Protein AF-A0A645BLC8-F1 (afdb_monomer_lite)

Organism: NCBI:txid1076179

Structure (mmCIF, N/CA/C/O backbone):
data_AF-A0A645BLC8-F1
#
_entry.id   AF-A0A645BLC8-F1
#
loop_
_atom_site.group_PDB
_atom_site.id
_atom_site.type_symbol
_atom_site.label_atom_id
_atom_site.label_alt_id
_atom_site.label_comp_id
_atom_site.label_asym_id
_atom_site.label_entity_id
_atom_site.label_seq_id
_atom_site.pdbx_PDB_ins_code
_atom_site.Cartn_x
_atom_site.Cartn_y
_atom_site.Cartn_z
_atom_site.occupancy
_atom_site.B_iso_or_equiv
_atom_site.auth_seq_id
_atom_site.auth_comp_id
_atom_site.auth_asym_id
_atom_site.auth_atom_id
_atom_site.pdbx_PDB_model_num
ATOM 1 N N . MET A 1 1 ? 35.068 -0.664 13.433 1.00 35.75 1 MET A N 1
ATOM 2 C CA . MET A 1 1 ? 34.371 0.617 13.215 1.00 35.75 1 MET A CA 1
ATOM 3 C C . MET A 1 1 ? 32.898 0.327 13.444 1.00 35.75 1 MET A C 1
ATOM 5 O O . MET A 1 1 ? 32.314 -0.445 12.697 1.00 35.75 1 MET A O 1
ATOM 9 N N . LYS A 1 2 ? 32.420 0.727 14.623 1.00 33.28 2 LYS A N 1
ATOM 10 C CA . LYS A 1 2 ? 31.060 0.525 15.137 1.00 33.28 2 LYS A CA 1
ATOM 11 C C . LYS A 1 2 ? 30.123 1.556 14.493 1.00 33.28 2 LYS A C 1
ATOM 13 O O . LYS A 1 2 ? 30.616 2.577 14.038 1.00 33.28 2 LYS A O 1
ATOM 18 N N . GLU A 1 3 ? 28.824 1.267 14.576 1.00 36.53 3 GLU A N 1
ATOM 19 C CA . GLU A 1 3 ? 27.669 2.146 14.297 1.00 36.53 3 GLU A CA 1
ATOM 20 C C . GLU A 1 3 ? 27.221 2.226 12.837 1.00 36.53 3 GLU A C 1
ATOM 22 O O . GLU A 1 3 ? 27.724 3.037 12.086 1.00 36.53 3 GLU A O 1
ATOM 27 N N . PHE A 1 4 ? 26.250 1.380 12.466 1.00 31.81 4 PHE A N 1
ATOM 28 C CA . PHE A 1 4 ? 25.128 1.678 11.554 1.00 31.81 4 PHE A CA 1
ATOM 29 C C . PHE A 1 4 ? 24.123 0.510 11.634 1.00 31.81 4 PHE A C 1
ATOM 31 O O . PHE A 1 4 ? 23.864 -0.209 10.676 1.00 31.81 4 PHE A O 1
ATOM 38 N N . PHE A 1 5 ? 23.593 0.258 12.832 1.00 34.31 5 PHE A N 1
ATOM 39 C CA . PHE A 1 5 ? 22.400 -0.572 13.006 1.00 34.31 5 PHE A CA 1
ATOM 40 C C . PHE A 1 5 ? 21.374 0.267 13.751 1.00 34.31 5 PHE A C 1
ATOM 42 O O . PHE A 1 5 ? 21.222 0.120 14.960 1.00 34.31 5 PHE A O 1
ATOM 49 N N . ASP A 1 6 ? 20.674 1.136 13.025 1.00 32.66 6 ASP A N 1
ATOM 50 C CA . ASP A 1 6 ? 19.396 1.649 13.505 1.00 32.66 6 ASP A CA 1
ATOM 51 C C . ASP A 1 6 ? 18.278 0.799 12.888 1.00 32.66 6 ASP A C 1
ATOM 53 O O . ASP A 1 6 ? 17.694 1.086 11.843 1.00 32.66 6 ASP A O 1
ATOM 57 N N . LYS A 1 7 ? 18.086 -0.371 13.505 1.00 39.38 7 LYS A N 1
ATOM 58 C CA . LYS A 1 7 ? 16.937 -1.249 13.291 1.00 39.38 7 LYS A CA 1
ATOM 59 C C . LYS A 1 7 ? 15.806 -0.715 14.157 1.00 39.38 7 LYS A C 1
ATOM 61 O O . LYS A 1 7 ? 15.669 -1.217 15.259 1.00 39.38 7 LYS A O 1
ATOM 66 N N . ASN A 1 8 ? 15.033 0.265 13.695 1.00 39.16 8 ASN A N 1
ATOM 67 C CA . ASN A 1 8 ? 13.721 0.601 14.267 1.00 39.16 8 ASN A CA 1
ATOM 68 C C . ASN A 1 8 ? 12.929 1.519 13.320 1.00 39.16 8 ASN A C 1
ATOM 70 O O . ASN A 1 8 ? 12.680 2.682 13.613 1.00 39.16 8 ASN A O 1
ATOM 74 N N . ALA A 1 9 ? 12.475 0.987 12.183 1.00 40.84 9 ALA A N 1
ATOM 75 C CA . ALA A 1 9 ? 11.315 1.569 11.509 1.00 40.84 9 ALA A CA 1
ATOM 76 C C . ALA A 1 9 ? 10.052 1.030 12.202 1.00 40.84 9 ALA A C 1
ATOM 78 O O . ALA A 1 9 ? 9.492 0.011 11.802 1.00 40.84 9 ALA A O 1
ATOM 79 N N . TYR A 1 10 ? 9.669 1.674 13.305 1.00 44.28 10 TYR A N 1
ATOM 80 C CA . TYR A 1 10 ? 8.383 1.463 13.968 1.00 44.28 10 TYR A CA 1
ATOM 81 C C . TYR A 1 10 ? 7.338 2.376 13.321 1.00 44.28 10 TYR A C 1
ATOM 83 O O . TYR A 1 10 ? 7.588 3.567 13.141 1.00 44.28 10 TYR A O 1
ATOM 91 N N . PHE A 1 11 ? 6.158 1.838 13.003 1.00 42.25 11 PHE A N 1
ATOM 92 C CA . PHE A 1 11 ? 4.984 2.685 12.796 1.00 42.25 11 PHE A CA 1
ATOM 93 C C . PHE A 1 11 ? 4.655 3.339 14.144 1.00 42.25 11 PHE A C 1
ATOM 95 O O . PHE A 1 11 ? 4.477 2.602 15.118 1.00 42.25 11 PHE A O 1
ATOM 102 N N . PRO A 1 12 ? 4.616 4.679 14.255 1.00 44.72 12 PRO A N 1
ATOM 103 C CA . PRO A 1 12 ? 4.188 5.311 15.492 1.00 44.72 12 PRO A CA 1
ATOM 104 C C . PRO A 1 12 ? 2.741 4.903 15.793 1.00 44.72 12 PRO A C 1
ATOM 106 O O . PRO A 1 12 ? 1.872 4.971 14.922 1.00 44.72 12 PRO A O 1
ATOM 109 N N . SER A 1 13 ? 2.505 4.437 17.019 1.00 41.88 13 SER A N 1
ATOM 110 C CA . SER A 1 13 ? 1.178 4.096 17.526 1.00 41.88 13 SER A CA 1
ATOM 111 C C . SER A 1 13 ? 0.315 5.356 17.587 1.00 41.88 13 SER A C 1
ATOM 113 O O . SER A 1 13 ? 0.777 6.392 18.070 1.00 41.88 13 SER A O 1
ATOM 115 N N . LEU A 1 14 ? -0.941 5.271 17.146 1.00 45.56 14 LEU A N 1
ATOM 116 C CA . LEU A 1 14 ? -1.915 6.335 17.395 1.00 45.56 14 LEU A CA 1
ATOM 117 C C . LEU A 1 14 ? -2.200 6.433 18.907 1.00 45.56 14 LEU A C 1
ATOM 119 O O . LEU A 1 14 ? -2.190 5.404 19.596 1.00 45.56 14 LEU A O 1
ATOM 123 N N . PRO A 1 15 ? -2.435 7.642 19.450 1.00 41.16 15 PRO A N 1
ATOM 124 C CA . PRO A 1 15 ? -2.768 7.798 20.858 1.00 41.16 15 PRO A CA 1
ATOM 125 C C . PRO A 1 15 ? -4.061 7.041 21.185 1.00 41.16 15 PRO A C 1
ATOM 127 O O . PRO A 1 15 ? -5.063 7.146 20.484 1.00 41.16 15 PRO A O 1
ATOM 130 N N . SER A 1 16 ? -4.017 6.257 22.262 1.00 47.53 16 SER A N 1
ATOM 131 C CA . SER A 1 16 ? -5.197 5.621 22.848 1.00 47.53 16 SER A CA 1
ATOM 132 C C . SER A 1 16 ? -5.896 6.619 23.767 1.00 47.53 16 SER A C 1
ATOM 134 O O . SER A 1 16 ? -5.257 7.116 24.689 1.00 47.53 16 SER A O 1
ATOM 136 N N . ASP A 1 17 ? -7.173 6.892 23.490 1.00 57.84 17 ASP A N 1
ATOM 137 C CA . ASP A 1 17 ? -8.150 7.601 24.330 1.00 57.84 17 ASP A CA 1
ATOM 138 C C . ASP A 1 17 ? -7.578 8.609 25.335 1.00 57.84 17 ASP A C 1
ATOM 140 O O . ASP A 1 17 ? -7.407 8.332 26.524 1.00 57.84 17 ASP A O 1
ATOM 144 N N . SER A 1 18 ? -7.393 9.844 24.879 1.00 41.00 18 SER A N 1
ATOM 145 C CA . SER A 1 18 ? -7.490 11.000 25.764 1.00 41.00 18 SER A CA 1
ATOM 146 C C . SER A 1 18 ? -8.916 11.531 25.688 1.00 41.00 18 SER A C 1
ATOM 148 O O . SER A 1 18 ? -9.275 12.210 24.728 1.00 41.00 18 SER A O 1
ATOM 150 N N . GLY A 1 19 ? -9.727 11.206 26.696 1.00 45.91 19 GLY A N 1
ATOM 151 C CA . GLY A 1 19 ? -11.052 11.785 26.884 1.00 45.91 19 GLY A CA 1
ATOM 152 C C . GLY A 1 19 ? -10.972 13.309 26.953 1.00 45.91 19 GLY A C 1
ATOM 153 O O . GLY A 1 19 ? -10.665 13.880 27.998 1.00 45.91 19 GLY A O 1
ATOM 154 N N . LEU A 1 20 ? -11.257 13.964 25.834 1.00 42.75 20 LEU A N 1
ATOM 155 C CA . LEU A 1 20 ? -11.444 15.401 25.731 1.00 42.75 20 LEU A CA 1
ATOM 156 C C . LEU A 1 20 ? -12.874 15.630 25.260 1.00 42.75 20 LEU A C 1
ATOM 158 O O . LEU A 1 20 ? -13.330 15.070 24.267 1.00 42.75 20 LEU A O 1
ATOM 162 N N . LYS A 1 21 ? -13.604 16.398 26.067 1.00 40.53 21 LYS A N 1
ATOM 163 C CA . LYS A 1 21 ? -14.979 16.805 25.796 1.00 40.53 21 LYS A CA 1
ATOM 164 C C . LYS A 1 21 ? -15.048 17.443 24.409 1.00 40.53 21 LYS A C 1
ATOM 166 O O . LYS A 1 21 ? -14.189 18.245 24.059 1.00 40.53 21 LYS A O 1
ATOM 171 N N . SER A 1 22 ? -16.082 17.066 23.664 1.00 49.44 22 SER A N 1
ATOM 172 C CA . SER A 1 22 ? -16.376 17.506 22.305 1.00 49.44 22 SER A CA 1
ATOM 173 C C . SER A 1 22 ? -16.530 19.030 22.216 1.00 49.44 22 SER A C 1
ATOM 175 O O . SER A 1 22 ? -17.618 19.560 22.443 1.00 49.44 22 SER A O 1
ATOM 177 N N . ASP A 1 23 ? -15.451 19.714 21.856 1.00 51.44 23 ASP A N 1
ATOM 178 C CA . ASP A 1 23 ? -15.487 21.032 21.230 1.00 51.44 23 ASP A CA 1
ATOM 179 C C . ASP A 1 23 ? -15.140 20.842 19.750 1.00 51.44 23 ASP A C 1
ATOM 181 O O . ASP A 1 23 ? -14.186 20.136 19.423 1.00 51.44 23 ASP A O 1
ATOM 185 N N . GLN A 1 24 ? -15.881 21.495 18.847 1.00 54.12 24 GLN A N 1
ATOM 186 C CA . GLN A 1 24 ? -15.647 21.436 17.390 1.00 54.12 24 GLN A CA 1
ATOM 187 C C . GLN A 1 24 ? -14.198 21.795 17.004 1.00 54.12 24 GLN A C 1
ATOM 189 O O . GLN A 1 24 ? -13.705 21.372 15.963 1.00 54.12 24 GLN A O 1
ATOM 194 N N . THR A 1 25 ? -13.500 22.553 17.853 1.00 57.19 25 THR A N 1
ATOM 195 C CA . THR A 1 25 ? -12.085 22.912 17.707 1.00 57.19 25 THR A CA 1
ATOM 196 C C . THR A 1 25 ? -11.143 21.722 17.939 1.00 57.19 25 THR A C 1
ATOM 198 O O . THR A 1 25 ? -10.141 21.600 17.239 1.00 57.19 25 THR A O 1
ATOM 201 N N . GLY A 1 26 ? -11.478 20.818 18.868 1.00 61.62 26 GLY A N 1
ATOM 202 C CA . GLY A 1 26 ? -10.675 19.629 19.177 1.00 61.62 26 GLY A CA 1
ATOM 203 C C . GLY A 1 26 ? -10.690 18.596 18.049 1.00 61.62 26 GLY A C 1
ATOM 204 O O . GLY A 1 26 ? -9.658 18.001 17.744 1.00 61.62 26 GLY A O 1
ATOM 205 N N . ASP A 1 27 ? -11.824 18.455 17.359 1.00 71.56 27 ASP A N 1
ATOM 206 C CA . ASP A 1 27 ? -11.942 17.574 16.191 1.00 71.56 27 ASP A CA 1
ATOM 207 C C . ASP A 1 27 ? -11.103 18.083 15.007 1.00 71.56 27 ASP A C 1
ATOM 209 O O . ASP A 1 27 ? -10.472 17.297 14.300 1.00 71.56 27 ASP A O 1
ATOM 213 N N . VAL A 1 28 ? -11.041 19.405 14.803 1.00 81.31 28 VAL A N 1
ATOM 214 C CA . VAL A 1 28 ? -10.247 20.018 13.724 1.00 81.31 28 VAL A CA 1
ATOM 215 C C . VAL A 1 28 ? -8.746 19.833 13.960 1.00 81.31 28 VAL A C 1
ATOM 217 O O . VAL A 1 28 ? -8.019 19.476 13.029 1.00 81.31 28 VAL A O 1
ATOM 220 N N . GLU A 1 29 ? -8.276 20.037 15.192 1.00 85.06 29 GLU A N 1
ATOM 221 C CA . GLU A 1 29 ? -6.869 19.828 15.555 1.00 85.06 29 GLU A CA 1
ATOM 222 C C . GLU A 1 29 ? -6.465 18.351 15.455 1.00 85.06 29 GLU A C 1
ATOM 224 O O . GLU A 1 29 ? -5.399 18.038 14.916 1.00 85.06 29 GLU A O 1
ATOM 229 N N . LEU A 1 30 ? -7.339 17.436 15.887 1.00 83.56 30 LEU A N 1
ATOM 230 C CA . LEU A 1 30 ? -7.110 15.996 15.780 1.00 83.56 30 LEU A CA 1
ATOM 231 C C . LEU A 1 30 ? -7.019 15.539 14.316 1.00 83.56 30 LEU A C 1
ATOM 233 O O . LEU A 1 30 ? -6.083 14.828 13.953 1.00 83.56 30 LEU A O 1
ATOM 237 N N . ILE A 1 31 ? -7.932 15.996 13.454 1.00 84.81 31 ILE A N 1
ATOM 238 C CA . ILE A 1 31 ? -7.917 15.688 12.014 1.00 84.81 31 ILE A CA 1
ATOM 239 C C . ILE A 1 31 ? -6.6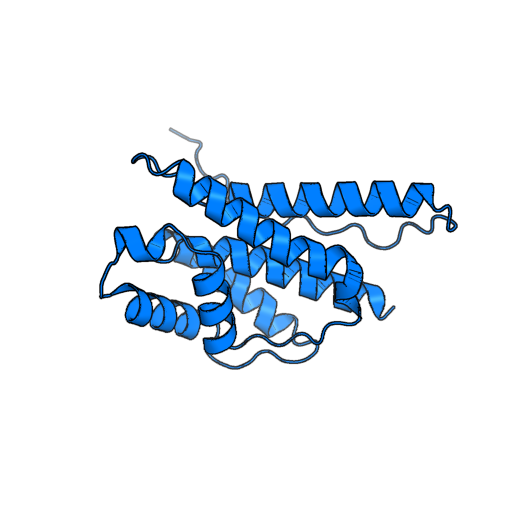33 16.201 11.350 1.00 84.81 31 ILE A C 1
ATOM 241 O O . ILE A 1 31 ? -6.027 15.497 10.535 1.00 84.81 31 ILE A O 1
ATOM 245 N N . ALA A 1 32 ? -6.201 17.420 11.685 1.00 85.69 32 ALA A N 1
ATOM 246 C CA . ALA A 1 32 ? -4.965 17.991 11.155 1.00 85.69 32 ALA A CA 1
ATOM 247 C C . ALA A 1 32 ? -3.734 17.177 11.590 1.00 85.69 32 ALA A C 1
ATOM 249 O O . ALA A 1 32 ? -2.844 16.919 10.775 1.00 85.69 32 ALA A O 1
ATOM 250 N N . TYR A 1 33 ? -3.712 16.724 12.845 1.00 87.44 33 TYR A N 1
ATOM 251 C CA . TYR A 1 33 ? -2.660 15.861 13.372 1.00 87.44 33 TYR A CA 1
ATOM 252 C C . TYR A 1 33 ? -2.627 14.489 12.681 1.00 87.44 33 TYR A C 1
ATOM 254 O O . TYR A 1 33 ? -1.567 14.072 12.211 1.00 87.44 33 TYR A O 1
ATOM 262 N N . GLU A 1 34 ? -3.772 13.808 12.557 1.00 86.62 34 GLU A N 1
ATOM 263 C CA . GLU A 1 34 ? -3.881 12.512 11.867 1.00 86.62 34 GLU A CA 1
ATOM 264 C C . GLU A 1 34 ? -3.396 12.605 10.414 1.00 86.62 34 GLU A C 1
ATOM 266 O O . GLU A 1 34 ? -2.638 11.750 9.945 1.00 86.62 34 GLU A O 1
ATOM 271 N N . ARG A 1 35 ? -3.776 13.682 9.713 1.00 86.38 35 ARG A N 1
ATOM 272 C CA . ARG A 1 35 ? -3.326 13.956 8.344 1.00 86.38 35 ARG A CA 1
ATOM 273 C C . ARG A 1 35 ? -1.809 14.095 8.269 1.00 86.38 35 ARG A C 1
ATOM 275 O O . ARG A 1 35 ? -1.188 13.493 7.393 1.00 86.38 35 ARG A O 1
ATOM 282 N N . GLU A 1 36 ? -1.209 14.869 9.169 1.00 86.62 36 GLU A N 1
ATOM 283 C CA . GLU A 1 36 ? 0.239 15.079 9.167 1.00 86.62 36 GLU A CA 1
ATOM 284 C C . GLU A 1 36 ? 1.004 13.793 9.506 1.00 86.62 36 GLU A C 1
ATOM 286 O O . GLU A 1 36 ? 1.984 13.471 8.835 1.00 86.62 36 GLU A O 1
ATOM 291 N N . GLN A 1 37 ? 0.530 13.001 10.473 1.00 86.44 37 GLN A N 1
ATOM 292 C CA . GLN A 1 37 ? 1.138 11.705 10.792 1.00 86.44 37 GLN A CA 1
ATOM 293 C C . GLN A 1 37 ? 1.102 10.746 9.601 1.00 86.44 37 GLN A C 1
ATOM 295 O O . GLN A 1 37 ? 2.126 10.151 9.250 1.00 86.44 37 GLN A O 1
ATOM 300 N N . LEU A 1 38 ? -0.048 10.630 8.931 1.00 86.00 38 LEU A N 1
ATOM 301 C CA . LEU A 1 38 ? -0.179 9.772 7.758 1.00 86.00 38 LEU A CA 1
ATOM 302 C C . LEU A 1 38 ? 0.729 10.239 6.610 1.00 86.00 38 LEU A C 1
ATOM 304 O O . LEU A 1 38 ? 1.376 9.416 5.953 1.00 86.00 38 LEU A O 1
ATOM 308 N N . ARG A 1 39 ? 0.833 11.557 6.400 1.00 85.69 39 ARG A N 1
ATOM 309 C CA . ARG A 1 39 ? 1.736 12.159 5.411 1.00 85.69 39 ARG A CA 1
ATOM 310 C C . ARG A 1 39 ? 3.192 11.808 5.691 1.00 85.69 39 ARG A C 1
ATOM 312 O O . ARG A 1 39 ? 3.903 11.395 4.770 1.00 85.69 39 ARG A O 1
ATOM 319 N N . LEU A 1 40 ? 3.635 11.955 6.939 1.00 84.44 40 LEU A N 1
ATOM 320 C CA . LEU A 1 40 ? 5.000 11.636 7.359 1.00 84.44 40 LEU A CA 1
ATOM 321 C C . LEU A 1 40 ? 5.319 10.154 7.149 1.00 84.44 40 LEU A C 1
ATOM 323 O O . LEU A 1 40 ? 6.344 9.842 6.545 1.00 84.44 40 LEU A O 1
ATOM 327 N N . GLN A 1 41 ? 4.422 9.248 7.550 1.00 83.31 41 GLN A N 1
ATOM 328 C CA . GLN A 1 41 ? 4.602 7.807 7.343 1.00 83.31 41 GLN A CA 1
ATOM 329 C C . GLN A 1 41 ? 4.718 7.450 5.856 1.00 83.31 41 GLN A C 1
ATOM 331 O O . GLN A 1 41 ? 5.663 6.772 5.453 1.00 83.31 41 GLN A O 1
ATOM 336 N N . CYS A 1 42 ? 3.798 7.944 5.021 1.00 82.62 42 CYS A N 1
ATOM 337 C CA . CYS A 1 42 ? 3.816 7.666 3.585 1.00 82.62 42 CYS A CA 1
ATOM 338 C C . CYS A 1 42 ? 5.093 8.186 2.915 1.00 82.62 42 CYS A C 1
ATOM 340 O O . CYS A 1 42 ? 5.647 7.506 2.054 1.00 82.62 42 CYS A O 1
ATOM 342 N N . THR A 1 43 ? 5.562 9.370 3.324 1.00 79.19 43 THR A N 1
ATOM 343 C CA . THR A 1 43 ? 6.761 10.016 2.767 1.00 79.19 43 THR A CA 1
ATOM 344 C C . THR A 1 43 ? 8.044 9.316 3.211 1.00 79.19 43 THR A C 1
ATOM 346 O O . THR A 1 43 ? 8.961 9.180 2.413 1.00 79.19 43 THR A O 1
ATOM 349 N N . PHE A 1 44 ? 8.112 8.855 4.463 1.00 77.75 44 PHE A N 1
ATOM 350 C CA . PHE A 1 44 ? 9.270 8.127 4.986 1.00 77.75 44 PHE A CA 1
ATOM 351 C C . PHE A 1 44 ? 9.446 6.757 4.321 1.00 77.75 44 PHE A C 1
ATOM 353 O O . PHE A 1 44 ? 10.567 6.296 4.126 1.00 77.75 44 PHE A O 1
ATOM 360 N N . ILE A 1 45 ? 8.332 6.103 3.984 1.00 77.56 45 ILE A N 1
ATOM 361 C CA . ILE A 1 45 ? 8.329 4.774 3.368 1.00 77.56 45 ILE A CA 1
ATOM 362 C C . ILE A 1 45 ? 8.650 4.830 1.871 1.00 77.56 45 ILE A C 1
ATOM 364 O O . ILE A 1 45 ? 9.298 3.916 1.361 1.00 77.56 45 ILE A O 1
ATOM 368 N N . LEU A 1 46 ? 8.222 5.882 1.165 1.00 72.00 46 LEU A N 1
ATOM 369 C CA . LEU A 1 46 ? 8.599 6.055 -0.234 1.00 72.00 46 LEU A CA 1
ATOM 370 C C . LEU A 1 46 ? 10.119 6.239 -0.328 1.00 72.00 46 LEU A C 1
ATOM 372 O O . LEU A 1 46 ? 10.653 7.186 0.256 1.00 72.00 46 LEU A O 1
ATOM 376 N N . PRO A 1 47 ? 10.837 5.402 -1.095 1.00 62.19 47 PRO A N 1
ATOM 377 C CA . PRO A 1 47 ? 12.215 5.711 -1.415 1.00 62.19 47 PRO A CA 1
ATOM 378 C C . PRO A 1 47 ? 12.204 6.992 -2.248 1.00 62.19 47 PRO A C 1
ATOM 380 O O . PRO A 1 47 ? 11.648 7.027 -3.347 1.00 62.19 47 PRO A O 1
ATOM 383 N N . PHE A 1 48 ? 12.788 8.067 -1.715 1.00 54.31 48 PHE A N 1
ATOM 384 C CA . PHE A 1 48 ? 13.040 9.267 -2.505 1.00 54.31 48 PHE A CA 1
ATOM 385 C C . PHE A 1 48 ? 13.877 8.850 -3.719 1.00 54.31 48 PHE A C 1
ATOM 387 O O . PHE A 1 48 ? 14.966 8.298 -3.531 1.00 54.31 48 PHE A O 1
ATOM 394 N N . PRO A 1 49 ? 13.396 9.051 -4.959 1.00 49.81 49 PRO A N 1
ATOM 395 C CA . PRO A 1 49 ? 14.134 8.591 -6.116 1.00 49.81 49 PRO A CA 1
ATOM 396 C C . PRO A 1 49 ? 15.432 9.390 -6.211 1.00 49.81 49 PRO A C 1
ATOM 398 O O . PRO A 1 49 ? 15.418 10.594 -6.461 1.00 49.81 49 PRO A O 1
ATOM 401 N N . SER A 1 50 ? 16.561 8.697 -6.079 1.00 50.06 50 SER A N 1
ATOM 402 C CA . SER A 1 50 ? 17.890 9.216 -6.417 1.00 50.06 50 SER A CA 1
ATOM 403 C C . SER A 1 50 ? 17.980 9.671 -7.882 1.00 50.06 50 SER A C 1
ATOM 405 O O . SER A 1 50 ? 18.833 10.487 -8.217 1.00 50.06 50 SER A O 1
ATOM 407 N N . ASN A 1 51 ? 17.056 9.201 -8.736 1.00 51.09 51 ASN A N 1
ATOM 408 C CA . ASN A 1 51 ? 17.086 9.353 -10.192 1.00 51.09 51 ASN A CA 1
ATOM 409 C C . ASN A 1 51 ? 15.889 10.134 -10.785 1.00 51.09 51 ASN A C 1
ATOM 411 O O . ASN A 1 51 ? 15.450 9.852 -11.896 1.00 51.09 51 ASN A O 1
ATOM 415 N N . GLY A 1 52 ? 15.374 11.153 -10.091 1.00 55.91 52 GLY A N 1
ATOM 416 C CA . GLY A 1 52 ? 14.845 12.324 -10.808 1.00 55.91 52 GLY A CA 1
ATOM 417 C C . GLY A 1 52 ? 13.399 12.316 -11.323 1.00 55.91 52 GLY A C 1
ATOM 418 O O . GLY A 1 52 ? 13.091 13.156 -12.163 1.00 55.91 52 GLY A O 1
ATOM 419 N N . ASN A 1 53 ? 12.479 11.494 -10.805 1.00 70.50 5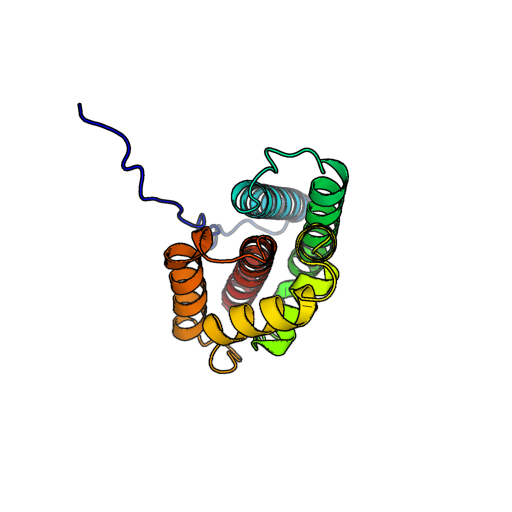3 ASN A N 1
ATOM 420 C CA . ASN A 1 53 ? 11.041 11.708 -11.060 1.00 70.50 53 ASN A CA 1
ATOM 421 C C . ASN A 1 53 ? 10.312 12.288 -9.839 1.00 70.50 53 ASN A C 1
ATOM 423 O O . ASN A 1 53 ? 9.396 11.690 -9.276 1.00 70.50 53 ASN A O 1
ATOM 427 N N . ILE A 1 54 ? 10.763 13.477 -9.426 1.00 78.50 54 ILE A N 1
ATOM 428 C CA . ILE A 1 54 ? 10.207 14.236 -8.293 1.00 78.50 54 ILE A CA 1
ATOM 429 C C . ILE A 1 54 ? 8.699 14.453 -8.474 1.00 78.5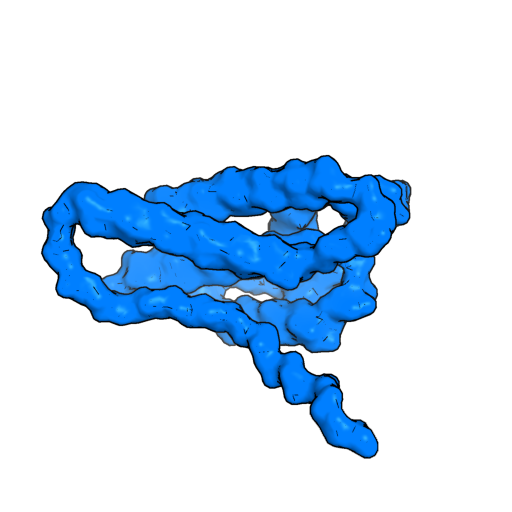0 54 ILE A C 1
ATOM 431 O O . ILE A 1 54 ? 7.945 14.382 -7.506 1.00 78.50 54 ILE A O 1
ATOM 435 N N . GLU A 1 55 ? 8.249 14.682 -9.707 1.00 84.62 55 GLU A N 1
ATOM 436 C CA . GLU A 1 55 ? 6.840 14.931 -10.000 1.00 84.62 55 GLU A CA 1
ATOM 437 C C . GLU A 1 55 ? 5.977 13.681 -9.786 1.00 84.62 55 GLU A C 1
ATOM 439 O O . GLU A 1 55 ? 4.974 13.756 -9.080 1.00 84.62 55 GLU A O 1
ATOM 444 N N . ALA A 1 56 ? 6.400 12.509 -10.271 1.00 84.00 56 ALA A N 1
ATOM 445 C CA . ALA A 1 56 ? 5.686 11.259 -10.005 1.00 84.00 56 ALA A CA 1
ATOM 446 C C . ALA A 1 56 ? 5.636 10.921 -8.506 1.00 84.00 56 ALA A C 1
ATOM 448 O O . ALA A 1 56 ? 4.604 10.463 -8.012 1.00 84.00 56 ALA A O 1
ATOM 449 N N . SER A 1 57 ? 6.709 11.186 -7.751 1.00 83.31 57 SER A N 1
ATOM 450 C CA . SER A 1 57 ? 6.695 11.021 -6.291 1.00 83.31 57 SER A CA 1
ATOM 451 C C . SER A 1 57 ? 5.698 11.966 -5.618 1.00 83.31 57 SER A C 1
ATOM 453 O O . SER A 1 57 ? 4.937 11.535 -4.753 1.00 83.31 57 SER A O 1
ATOM 455 N N . ARG A 1 58 ? 5.648 13.241 -6.028 1.00 84.38 58 ARG A N 1
ATOM 456 C CA . ARG A 1 58 ? 4.675 14.213 -5.500 1.00 84.38 58 ARG A CA 1
ATOM 457 C C . ARG A 1 58 ? 3.238 13.805 -5.813 1.00 84.38 58 ARG A C 1
ATOM 459 O O . ARG A 1 58 ? 2.394 13.867 -4.922 1.00 84.38 58 ARG A O 1
ATOM 466 N N . GLN A 1 59 ? 2.973 13.356 -7.037 1.00 89.38 59 GLN A N 1
ATOM 467 C CA . GLN A 1 59 ? 1.657 12.864 -7.452 1.00 89.38 59 GLN A CA 1
ATOM 468 C C . GLN A 1 59 ? 1.248 11.617 -6.663 1.00 89.38 59 GLN A C 1
ATOM 470 O O . GLN A 1 59 ? 0.132 11.557 -6.153 1.00 89.38 59 GLN A O 1
ATOM 475 N N . THR A 1 60 ? 2.178 10.680 -6.464 1.00 89.50 60 THR A N 1
ATOM 476 C CA . THR A 1 60 ? 1.955 9.481 -5.643 1.00 89.50 60 THR A CA 1
ATOM 477 C C . THR A 1 60 ? 1.553 9.857 -4.216 1.00 89.50 60 THR A C 1
ATOM 479 O O . THR A 1 60 ? 0.546 9.371 -3.704 1.00 89.50 60 THR A O 1
ATOM 482 N N . VAL A 1 61 ? 2.289 10.775 -3.575 1.00 87.62 61 VAL A N 1
ATOM 483 C CA . VAL A 1 61 ? 1.953 11.263 -2.225 1.00 87.62 61 VAL A CA 1
ATOM 484 C C . VAL A 1 61 ? 0.586 11.944 -2.206 1.00 87.62 61 VAL A C 1
ATOM 486 O O . VAL A 1 61 ? -0.203 11.675 -1.305 1.00 87.62 61 VAL A O 1
ATOM 489 N N . ALA A 1 62 ? 0.271 12.787 -3.191 1.00 89.12 62 ALA A N 1
ATOM 490 C CA . ALA A 1 62 ? -1.027 13.457 -3.262 1.00 89.12 62 ALA A CA 1
ATOM 491 C C . ALA A 1 62 ? -2.193 12.454 -3.348 1.00 89.12 62 ALA A C 1
ATOM 493 O O . ALA A 1 62 ? -3.189 12.607 -2.642 1.00 89.12 62 ALA A O 1
ATOM 494 N N . LEU A 1 63 ? -2.049 11.395 -4.152 1.00 91.50 63 LEU A N 1
ATOM 495 C CA . LEU A 1 63 ? -3.053 10.334 -4.285 1.00 91.50 63 LEU A CA 1
ATOM 496 C C . LEU A 1 63 ? -3.200 9.512 -2.997 1.00 91.50 63 LEU A C 1
ATOM 498 O O . LEU A 1 63 ? -4.321 9.216 -2.585 1.00 91.50 63 LEU A O 1
ATOM 502 N N . LEU A 1 64 ? -2.087 9.196 -2.329 1.00 90.50 64 LEU A N 1
ATOM 503 C CA . LEU A 1 64 ? -2.098 8.531 -1.021 1.00 90.50 64 LEU A CA 1
ATOM 504 C C . LEU A 1 64 ? -2.809 9.381 0.039 1.00 90.50 64 LEU A C 1
ATOM 506 O O . LEU A 1 64 ? -3.590 8.853 0.828 1.00 90.50 64 LEU A O 1
ATOM 510 N N . MET A 1 65 ? -2.573 10.696 0.050 1.00 90.69 65 MET A N 1
ATOM 511 C CA . MET A 1 65 ? -3.242 11.606 0.984 1.00 90.69 65 MET A CA 1
ATOM 512 C C . MET A 1 65 ? -4.734 11.711 0.700 1.00 90.69 65 MET A C 1
ATOM 514 O O . MET A 1 65 ? -5.515 11.654 1.641 1.00 90.69 65 MET A O 1
ATOM 518 N N . LEU A 1 66 ? -5.148 11.766 -0.568 1.00 89.69 66 LEU A N 1
ATOM 519 C CA . LEU A 1 66 ? -6.568 11.754 -0.927 1.00 89.69 66 LEU A CA 1
ATOM 520 C C . LEU A 1 66 ? -7.272 10.491 -0.404 1.00 89.69 66 LEU A C 1
ATOM 522 O O . LEU A 1 66 ? -8.371 10.568 0.145 1.00 89.69 66 LEU A O 1
ATOM 526 N N . GLN A 1 67 ? -6.627 9.329 -0.533 1.00 87.56 67 GLN A N 1
ATOM 527 C CA . GLN A 1 67 ? -7.141 8.079 0.026 1.00 87.56 67 GLN A CA 1
ATOM 528 C C . GLN A 1 67 ? -7.183 8.123 1.563 1.00 87.56 67 GLN A C 1
ATOM 530 O O . GLN A 1 67 ? -8.171 7.715 2.174 1.00 87.56 67 GLN A O 1
ATOM 535 N N . GLY A 1 68 ? -6.129 8.651 2.188 1.00 87.69 68 GLY A N 1
ATOM 536 C CA . GLY A 1 68 ? -6.036 8.853 3.630 1.00 87.69 68 GLY A CA 1
ATOM 537 C C . GLY A 1 68 ? -7.116 9.773 4.199 1.00 87.69 68 GLY A C 1
ATOM 538 O O . GLY A 1 68 ? -7.695 9.467 5.235 1.00 87.69 68 GLY A O 1
ATOM 539 N N . GLU A 1 69 ? -7.444 10.865 3.511 1.00 87.19 69 GLU A N 1
ATOM 540 C CA . GLU A 1 69 ? -8.462 11.832 3.937 1.00 87.19 69 GLU A CA 1
ATOM 541 C C . GLU A 1 69 ? -9.850 11.202 4.063 1.00 87.19 69 GLU A C 1
ATOM 543 O O . GLU A 1 69 ? -10.556 11.465 5.037 1.00 87.19 69 GLU A O 1
ATOM 548 N N . GLN A 1 70 ? -10.219 10.315 3.135 1.00 83.62 70 GLN A N 1
ATOM 549 C CA . GLN A 1 70 ? -11.483 9.575 3.216 1.00 83.62 70 GLN A CA 1
ATOM 550 C C . GLN A 1 70 ? -11.539 8.692 4.470 1.00 83.62 70 GLN A C 1
ATOM 552 O O . GLN A 1 70 ? -12.572 8.602 5.136 1.00 83.62 70 GLN A O 1
ATOM 557 N N . ILE A 1 71 ? -10.413 8.073 4.830 1.00 86.69 71 ILE A N 1
ATOM 558 C CA . ILE A 1 71 ? -10.291 7.238 6.029 1.00 86.69 71 ILE A CA 1
ATOM 559 C C . ILE A 1 71 ? -10.293 8.097 7.300 1.00 86.69 71 ILE A C 1
ATOM 561 O O . ILE A 1 71 ? -10.933 7.734 8.283 1.00 86.69 71 ILE A O 1
ATOM 565 N N . ILE A 1 72 ? -9.632 9.254 7.295 1.00 85.81 72 ILE A N 1
ATOM 566 C CA . ILE A 1 72 ? -9.663 10.195 8.421 1.00 85.81 72 ILE A CA 1
ATOM 567 C C . ILE A 1 72 ? -11.102 10.659 8.672 1.00 85.81 72 ILE A C 1
ATOM 569 O O . ILE A 1 72 ? -11.552 10.661 9.812 1.00 85.81 72 ILE A O 1
ATOM 573 N N . GLN A 1 73 ? -11.869 10.969 7.630 1.00 81.62 73 GLN A N 1
ATOM 574 C CA . GLN A 1 73 ? -13.236 11.468 7.796 1.00 81.62 73 GLN A CA 1
ATOM 575 C C . GLN A 1 73 ? -14.252 10.373 8.148 1.00 81.62 73 GLN A C 1
ATOM 577 O O . GLN A 1 73 ? -15.178 10.629 8.908 1.00 81.62 73 GLN A O 1
ATOM 582 N N . SER A 1 74 ? -14.122 9.169 7.579 1.00 79.00 74 SER A N 1
ATOM 583 C CA . SER A 1 74 ? -15.186 8.145 7.622 1.00 79.00 74 SER A CA 1
ATOM 584 C C . SER A 1 74 ? -14.708 6.738 8.003 1.00 79.00 74 SER A C 1
ATOM 586 O O . SER A 1 74 ? -15.493 5.792 7.971 1.00 79.00 74 SER A O 1
ATOM 588 N N . GLY A 1 75 ? -13.435 6.562 8.365 1.00 68.88 75 GLY A N 1
ATOM 589 C CA . GLY A 1 75 ? -12.755 5.262 8.434 1.00 68.88 75 GLY A CA 1
ATOM 590 C C . GLY A 1 75 ? -13.414 4.206 9.321 1.00 68.88 75 GLY A C 1
ATOM 591 O O . GLY A 1 75 ? -13.436 3.040 8.934 1.00 68.88 75 GLY A O 1
ATOM 592 N N . ALA A 1 76 ? -14.012 4.596 10.452 1.00 67.38 76 ALA A N 1
ATOM 593 C CA . ALA A 1 76 ? -14.722 3.669 11.343 1.00 67.38 76 ALA A CA 1
ATOM 594 C C . ALA A 1 76 ? -15.962 3.031 10.686 1.00 67.38 76 ALA A C 1
ATOM 596 O O . ALA A 1 76 ? -16.340 1.910 11.023 1.00 67.38 76 ALA A O 1
ATOM 597 N N . HIS A 1 77 ? -16.568 3.717 9.714 1.00 75.62 77 HIS A N 1
ATOM 598 C CA . HIS A 1 77 ? -17.749 3.252 8.988 1.00 75.62 77 HIS A CA 1
ATOM 599 C C . HIS A 1 77 ? -17.406 2.518 7.687 1.00 75.62 77 HIS A C 1
ATOM 601 O O . HIS A 1 77 ? -18.276 1.874 7.102 1.00 75.62 77 HIS A O 1
ATOM 607 N N . ILE A 1 78 ? -16.153 2.590 7.225 1.00 77.88 78 ILE A N 1
ATOM 608 C CA . ILE A 1 78 ? -15.709 1.920 6.001 1.00 77.88 78 ILE A CA 1
ATOM 609 C C . ILE A 1 78 ? -15.308 0.477 6.346 1.00 77.88 78 ILE A C 1
ATOM 611 O O . ILE A 1 78 ? -14.376 0.280 7.134 1.00 77.88 78 ILE A O 1
ATOM 615 N N . PRO A 1 79 ? -15.942 -0.548 5.742 1.00 80.56 79 PRO A N 1
ATOM 616 C CA . PRO A 1 79 ? -15.534 -1.932 5.936 1.00 80.56 79 PRO A CA 1
ATOM 617 C C . PRO A 1 79 ? -14.064 -2.140 5.565 1.00 80.56 79 PRO A C 1
ATOM 619 O O . PRO A 1 79 ? -13.604 -1.727 4.502 1.00 80.56 79 PRO A O 1
ATOM 622 N N . PHE A 1 80 ? -13.332 -2.817 6.445 1.00 86.94 80 PHE A N 1
ATOM 623 C CA . PHE A 1 80 ? -11.957 -3.224 6.182 1.00 86.94 80 PHE A CA 1
ATOM 624 C C . PHE A 1 80 ? -11.921 -4.620 5.558 1.00 86.94 80 PHE A C 1
ATOM 626 O O . PHE A 1 80 ? -12.425 -5.586 6.143 1.00 86.94 80 PHE A O 1
ATOM 633 N N . ALA A 1 81 ? -11.287 -4.704 4.394 1.00 88.88 81 ALA A N 1
ATOM 634 C CA . ALA A 1 81 ? -10.874 -5.939 3.755 1.00 88.88 81 ALA A CA 1
ATOM 635 C C . ALA A 1 81 ? -9.558 -5.692 3.011 1.00 88.88 81 ALA A C 1
ATOM 637 O O . ALA A 1 81 ? -9.366 -4.635 2.399 1.00 88.88 81 ALA A O 1
ATOM 638 N N . LEU A 1 82 ? -8.661 -6.672 3.058 1.00 94.38 82 LEU A N 1
ATOM 639 C CA . LEU A 1 82 ? -7.395 -6.641 2.345 1.00 94.38 82 LEU A CA 1
ATOM 640 C C . LEU A 1 82 ? -7.126 -8.008 1.715 1.00 94.38 82 LEU A C 1
ATOM 642 O O . LEU A 1 82 ? -6.873 -8.986 2.409 1.00 94.38 82 LEU A O 1
ATOM 646 N N . SER A 1 83 ? -7.145 -8.058 0.391 1.00 96.38 83 SER A N 1
ATOM 647 C CA . SER A 1 83 ? -6.653 -9.172 -0.415 1.00 96.38 83 SER A CA 1
ATOM 648 C C . SER A 1 83 ? -5.444 -8.725 -1.229 1.00 96.38 83 SER A C 1
ATOM 650 O O . SER A 1 83 ? -5.192 -7.527 -1.389 1.00 96.38 83 SER A O 1
ATOM 652 N N . ALA A 1 84 ? -4.711 -9.674 -1.813 1.00 97.62 84 ALA A N 1
ATOM 653 C CA . ALA A 1 84 ? -3.660 -9.342 -2.774 1.00 97.62 84 ALA A CA 1
ATOM 654 C C . ALA A 1 84 ? -4.204 -8.499 -3.942 1.00 97.62 84 ALA A C 1
ATOM 656 O O . ALA A 1 84 ? -3.558 -7.552 -4.382 1.00 97.62 84 ALA A O 1
ATOM 657 N N . ALA A 1 85 ? -5.415 -8.812 -4.416 1.00 97.44 85 ALA A N 1
ATOM 658 C CA . ALA A 1 85 ? -6.050 -8.087 -5.511 1.00 97.44 85 ALA A CA 1
ATOM 659 C C . ALA A 1 85 ? -6.466 -6.665 -5.105 1.00 97.44 85 ALA A C 1
ATOM 661 O O . ALA A 1 85 ? -6.253 -5.730 -5.877 1.00 97.44 85 ALA A O 1
ATOM 662 N N . SER A 1 86 ? -7.027 -6.479 -3.903 1.00 96.12 86 SER A N 1
ATOM 663 C CA . SER A 1 86 ? -7.393 -5.141 -3.429 1.00 96.12 86 SER A CA 1
ATOM 664 C C . SER A 1 86 ? -6.152 -4.293 -3.153 1.00 96.12 86 SER A C 1
ATOM 666 O O . SER A 1 86 ? -6.139 -3.120 -3.504 1.00 96.12 86 SER A O 1
ATOM 668 N N . LEU A 1 87 ? -5.089 -4.888 -2.595 1.00 96.94 87 LEU A N 1
ATOM 669 C CA . LEU A 1 87 ? -3.810 -4.208 -2.397 1.00 96.94 87 LEU A CA 1
ATOM 670 C C . LEU A 1 87 ? -3.209 -3.761 -3.734 1.00 96.94 87 LEU A C 1
ATOM 672 O O . LEU A 1 87 ? -2.867 -2.593 -3.878 1.00 96.94 87 LEU A O 1
ATOM 676 N N . ALA A 1 88 ? -3.145 -4.653 -4.726 1.00 97.69 88 ALA A N 1
ATOM 677 C CA . ALA A 1 88 ? -2.652 -4.315 -6.060 1.00 97.69 88 ALA A CA 1
ATOM 678 C C . ALA A 1 88 ? -3.503 -3.216 -6.716 1.00 97.69 88 ALA A C 1
ATOM 680 O O . ALA A 1 88 ? -2.971 -2.289 -7.318 1.00 97.69 88 ALA A O 1
ATOM 681 N N . SER A 1 89 ? -4.829 -3.284 -6.570 1.00 96.88 89 SER A N 1
ATOM 682 C CA . SER A 1 89 ? -5.728 -2.243 -7.068 1.00 96.88 89 SER A CA 1
ATOM 683 C C . SER A 1 89 ? -5.452 -0.884 -6.425 1.00 96.88 89 SER A C 1
ATOM 685 O O . SER A 1 89 ? -5.435 0.119 -7.132 1.00 96.88 89 SER A O 1
ATOM 687 N N . ASP A 1 90 ? -5.241 -0.834 -5.112 1.00 95.44 90 ASP A N 1
ATOM 688 C CA . ASP A 1 90 ? -4.974 0.420 -4.404 1.00 95.44 90 ASP A CA 1
ATOM 689 C C . ASP A 1 90 ? -3.594 0.983 -4.763 1.00 95.44 90 ASP A C 1
ATOM 691 O O . ASP A 1 90 ? -3.476 2.170 -5.053 1.00 95.44 90 ASP A O 1
ATOM 695 N N . VAL A 1 91 ? -2.572 0.127 -4.867 1.00 95.94 91 VAL A N 1
ATOM 696 C CA . VAL A 1 91 ? -1.243 0.532 -5.347 1.00 95.94 91 VAL A CA 1
ATOM 697 C C . VAL A 1 91 ? -1.326 1.095 -6.757 1.00 95.94 91 VAL A C 1
ATOM 699 O O . VAL A 1 91 ? -0.861 2.207 -6.972 1.00 95.94 91 VAL A O 1
ATOM 702 N N . ARG A 1 92 ? -2.009 0.422 -7.689 1.00 95.44 92 ARG A N 1
ATOM 703 C CA . ARG A 1 92 ? -2.179 0.909 -9.068 1.00 95.44 92 ARG A CA 1
ATOM 704 C C . ARG A 1 92 ? -2.805 2.305 -9.134 1.00 95.44 92 ARG A C 1
AT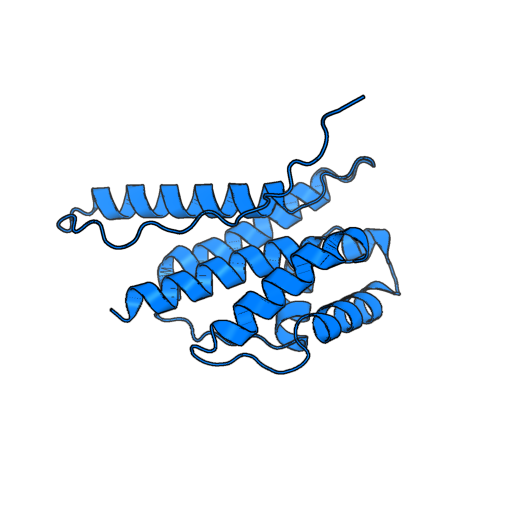OM 706 O O . ARG A 1 92 ? -2.490 3.078 -10.031 1.00 95.44 92 ARG A O 1
ATOM 713 N N . ARG A 1 93 ? -3.710 2.636 -8.208 1.00 94.06 93 ARG A N 1
ATOM 714 C CA . ARG A 1 93 ? -4.374 3.950 -8.171 1.00 94.06 93 ARG A CA 1
ATOM 715 C C . ARG A 1 93 ? -3.463 5.068 -7.689 1.00 94.06 93 ARG A C 1
ATOM 717 O O . ARG A 1 93 ? -3.719 6.213 -8.042 1.00 94.06 93 ARG A O 1
ATOM 724 N N . CYS A 1 94 ? -2.455 4.749 -6.884 1.00 92.31 94 CYS A N 1
ATOM 725 C CA . CYS A 1 94 ? -1.549 5.730 -6.295 1.00 92.31 94 CYS A CA 1
ATOM 726 C C . CYS A 1 94 ? -0.183 5.774 -6.984 1.00 92.31 94 CYS A C 1
ATOM 728 O O . CYS A 1 94 ? 0.507 6.780 -6.890 1.00 92.31 94 CYS A O 1
ATOM 7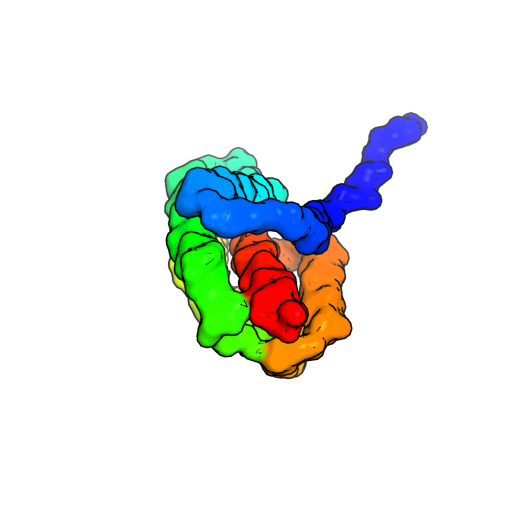30 N N . ASP A 1 95 ? 0.234 4.692 -7.632 1.00 92.56 95 ASP A N 1
ATOM 731 C CA . ASP A 1 95 ? 1.606 4.500 -8.076 1.00 92.56 95 ASP A CA 1
ATOM 732 C C . ASP A 1 95 ? 1.883 5.149 -9.434 1.00 92.56 95 ASP A C 1
ATOM 734 O O . ASP A 1 95 ? 1.560 4.615 -10.496 1.00 92.56 95 ASP A O 1
ATOM 738 N N . CYS A 1 96 ? 2.544 6.305 -9.393 1.00 89.31 96 CYS A N 1
ATOM 739 C CA . CYS A 1 96 ? 3.053 6.977 -10.586 1.00 89.31 96 CYS A CA 1
ATOM 740 C C . CYS A 1 96 ? 4.509 6.589 -10.918 1.00 89.31 96 CYS A C 1
ATOM 742 O O . CYS A 1 96 ? 5.056 7.072 -11.909 1.00 89.31 96 CYS A O 1
ATOM 744 N N . LEU A 1 97 ? 5.161 5.752 -10.099 1.00 88.31 97 LEU A N 1
ATOM 745 C CA . LEU A 1 97 ? 6.581 5.395 -10.215 1.00 88.31 97 LEU A CA 1
ATOM 746 C C . LEU A 1 97 ? 6.771 4.038 -10.901 1.00 88.31 97 LEU A C 1
ATOM 748 O O . LEU A 1 97 ? 7.559 3.912 -11.839 1.00 88.31 97 LEU A O 1
ATOM 752 N N . GLY A 1 98 ? 6.030 3.030 -10.451 1.00 88.50 98 GLY A N 1
ATOM 753 C CA . GLY A 1 98 ? 6.115 1.651 -10.912 1.00 88.50 98 GLY A CA 1
ATOM 754 C C . GLY A 1 98 ? 5.873 1.492 -12.412 1.00 88.50 98 GLY A C 1
ATOM 755 O O . GLY A 1 98 ? 6.727 0.899 -13.073 1.00 88.50 98 GLY A O 1
ATOM 756 N N . PRO A 1 99 ? 4.800 2.063 -12.998 1.00 89.50 99 PRO A N 1
ATOM 757 C CA . PRO A 1 99 ? 4.574 1.979 -14.441 1.00 89.50 99 PRO A CA 1
ATOM 758 C C . PRO A 1 99 ? 5.719 2.579 -15.267 1.00 89.50 99 PRO A C 1
ATOM 760 O O . PRO A 1 99 ? 6.081 2.029 -16.306 1.00 89.50 99 PRO A O 1
ATOM 763 N N . ALA A 1 100 ? 6.326 3.675 -14.796 1.00 84.81 100 ALA A N 1
ATOM 764 C CA . ALA A 1 100 ? 7.448 4.320 -15.476 1.00 84.81 100 ALA A CA 1
ATOM 765 C C . ALA A 1 100 ? 8.738 3.483 -15.407 1.00 84.81 100 ALA A C 1
ATOM 767 O O . ALA A 1 100 ? 9.517 3.487 -16.357 1.00 84.81 100 ALA A O 1
ATOM 768 N N . ALA A 1 101 ? 8.960 2.762 -14.304 1.00 86.31 101 ALA A N 1
ATOM 769 C CA . ALA A 1 101 ? 10.152 1.940 -14.099 1.00 86.31 101 ALA A CA 1
ATOM 770 C C . ALA A 1 101 ? 10.047 0.540 -14.732 1.00 86.31 101 ALA A C 1
ATOM 772 O O . ALA A 1 101 ? 11.015 0.043 -15.303 1.00 86.31 101 ALA A O 1
ATOM 773 N N . LEU A 1 102 ? 8.882 -0.103 -14.625 1.00 89.94 102 LEU A N 1
ATOM 774 C CA . LEU A 1 102 ? 8.675 -1.510 -14.993 1.00 89.94 102 LEU A CA 1
ATOM 775 C C . LEU A 1 102 ? 7.992 -1.689 -16.356 1.00 89.94 102 LEU A C 1
ATOM 777 O O . LEU A 1 102 ? 8.041 -2.780 -16.932 1.00 89.94 102 LEU A O 1
ATOM 781 N N . GLY A 1 103 ? 7.356 -0.638 -16.884 1.00 91.50 103 GLY A N 1
ATOM 782 C CA . GLY A 1 103 ? 6.668 -0.665 -18.171 1.00 91.50 103 GLY A CA 1
ATOM 783 C C . GLY A 1 103 ? 5.667 -1.819 -18.261 1.00 91.50 103 GLY A C 1
ATOM 784 O O . GLY A 1 103 ? 4.807 -1.989 -17.399 1.00 91.50 103 GLY A O 1
ATOM 785 N N . PHE A 1 104 ? 5.806 -2.648 -19.298 1.00 93.69 104 PHE A N 1
ATOM 786 C CA . PHE A 1 104 ? 4.917 -3.786 -19.560 1.00 93.69 104 PHE A CA 1
ATOM 787 C C . PHE A 1 104 ? 4.874 -4.824 -18.422 1.00 93.69 104 PHE A C 1
ATOM 789 O O . PHE A 1 104 ? 3.860 -5.494 -18.244 1.00 93.69 104 PHE A O 1
ATOM 796 N N . TYR A 1 105 ? 5.941 -4.949 -17.625 1.00 95.56 105 TYR A N 1
ATOM 797 C CA . TYR A 1 105 ? 6.018 -5.941 -16.545 1.00 95.56 105 TYR A CA 1
ATOM 798 C C . TYR A 1 105 ? 5.352 -5.487 -15.243 1.00 95.56 105 TYR A C 1
ATOM 800 O O . TYR A 1 105 ? 5.219 -6.292 -14.320 1.00 95.56 105 TYR A O 1
ATOM 808 N N . TYR A 1 106 ? 4.920 -4.224 -15.165 1.00 95.69 106 TYR A N 1
ATOM 809 C CA . TYR A 1 106 ? 4.392 -3.615 -13.946 1.00 95.69 106 TYR A CA 1
ATOM 810 C C . TYR A 1 106 ? 3.278 -4.444 -13.298 1.00 95.69 106 TYR A C 1
ATOM 812 O O . TYR A 1 106 ? 3.370 -4.805 -12.129 1.00 95.69 106 TYR A O 1
ATOM 820 N N . GLU A 1 107 ? 2.255 -4.806 -14.072 1.00 96.56 107 GLU A N 1
ATOM 821 C CA . GLU A 1 107 ? 1.071 -5.502 -13.557 1.00 96.56 107 GLU A CA 1
ATOM 822 C C . GLU A 1 107 ? 1.391 -6.897 -13.011 1.00 96.56 107 GLU A C 1
ATOM 824 O O . GLU A 1 107 ? 0.888 -7.304 -11.960 1.00 96.56 107 GLU A O 1
ATOM 829 N N . GLN A 1 108 ? 2.259 -7.633 -13.709 1.00 97.38 108 GLN A N 1
ATOM 830 C CA . GLN A 1 108 ? 2.677 -8.963 -13.280 1.00 97.38 108 GLN A CA 1
ATOM 831 C C . GLN A 1 108 ? 3.507 -8.887 -11.995 1.00 97.38 108 GLN A C 1
ATOM 833 O O . GLN A 1 108 ? 3.261 -9.664 -11.068 1.00 97.38 108 GLN A O 1
ATOM 838 N N . GLN A 1 109 ? 4.457 -7.949 -11.935 1.00 97.69 109 GLN A N 1
ATOM 839 C CA . GLN A 1 109 ? 5.323 -7.760 -10.775 1.00 97.69 109 GLN A CA 1
ATOM 840 C C . GLN A 1 109 ? 4.517 -7.316 -9.551 1.00 97.69 109 GLN A C 1
ATOM 842 O O . GLN A 1 109 ? 4.620 -7.937 -8.494 1.00 97.69 109 GLN A O 1
ATOM 847 N N . LEU A 1 110 ? 3.642 -6.319 -9.717 1.00 97.62 110 LEU A N 1
ATOM 848 C CA . LEU A 1 110 ? 2.777 -5.818 -8.654 1.00 97.62 110 LEU A CA 1
ATOM 849 C C . LEU A 1 110 ? 1.926 -6.940 -8.057 1.00 97.62 110 LEU A C 1
ATOM 851 O O . LEU A 1 110 ? 1.890 -7.124 -6.842 1.00 97.62 110 LEU A O 1
ATOM 855 N N . MET A 1 111 ? 1.269 -7.737 -8.903 1.00 98.19 111 MET A N 1
ATOM 856 C CA . MET A 1 111 ? 0.424 -8.822 -8.411 1.00 98.19 111 MET A CA 1
ATOM 857 C C . MET A 1 111 ? 1.234 -9.915 -7.700 1.00 98.19 111 MET A C 1
ATOM 859 O O . MET A 1 111 ? 0.756 -10.483 -6.714 1.00 98.19 111 MET A O 1
ATOM 863 N N . ALA A 1 112 ? 2.443 -10.227 -8.176 1.00 98.00 112 ALA A N 1
ATOM 864 C CA . ALA A 1 112 ? 3.320 -11.200 -7.529 1.00 98.00 112 ALA A CA 1
ATOM 865 C C . ALA A 1 112 ? 3.730 -10.740 -6.119 1.00 98.00 112 ALA A C 1
ATOM 867 O O . ALA A 1 112 ? 3.594 -11.505 -5.162 1.00 98.00 112 ALA A O 1
ATOM 868 N N . GLU A 1 113 ? 4.142 -9.480 -5.973 1.00 97.50 113 GLU A N 1
ATOM 869 C CA . GLU A 1 113 ? 4.527 -8.895 -4.683 1.00 97.50 113 GLU A CA 1
ATOM 870 C C . GLU A 1 113 ? 3.331 -8.780 -3.726 1.00 97.50 113 GLU A C 1
ATOM 872 O O . GLU A 1 113 ? 3.429 -9.148 -2.553 1.00 97.50 113 GLU A O 1
ATOM 877 N N . CYS A 1 114 ? 2.156 -8.379 -4.221 1.00 97.81 114 CYS A N 1
ATOM 878 C CA . CYS A 1 114 ? 0.944 -8.339 -3.403 1.00 97.81 114 CYS A CA 1
ATOM 879 C C . CYS A 1 114 ? 0.506 -9.735 -2.925 1.00 97.81 114 CYS A C 1
ATOM 881 O O . CYS A 1 114 ? 0.075 -9.872 -1.781 1.00 97.81 114 CYS A O 1
ATOM 883 N N . ARG A 1 115 ? 0.636 -10.781 -3.755 1.00 97.94 115 ARG A N 1
ATOM 884 C CA . ARG A 1 115 ? 0.341 -12.175 -3.357 1.00 97.94 115 ARG A CA 1
ATOM 885 C C . ARG A 1 115 ? 1.325 -12.714 -2.331 1.00 97.94 115 ARG A C 1
ATOM 887 O O . ARG A 1 115 ? 0.921 -13.462 -1.447 1.00 97.94 115 ARG A O 1
ATOM 894 N N . PHE A 1 116 ? 2.595 -12.336 -2.442 1.00 97.12 116 PHE A N 1
ATOM 895 C CA . PHE A 1 116 ? 3.600 -12.682 -1.443 1.00 97.12 116 PHE A CA 1
ATOM 896 C C . PHE A 1 116 ? 3.249 -12.085 -0.069 1.00 97.12 116 PHE A C 1
ATOM 898 O O . PHE A 1 116 ? 3.343 -12.767 0.950 1.00 97.12 116 PHE A O 1
ATOM 905 N N . LEU A 1 117 ? 2.797 -10.829 -0.039 1.00 96.38 117 LEU A N 1
ATOM 906 C CA . LEU A 1 117 ? 2.463 -10.117 1.199 1.00 96.38 117 LEU A CA 1
ATOM 907 C C . LEU A 1 117 ? 1.122 -10.521 1.816 1.00 96.38 117 LEU A C 1
ATOM 909 O O . LEU A 1 117 ? 0.984 -10.549 3.043 1.00 96.38 117 LEU A O 1
ATOM 913 N N . VAL A 1 118 ? 0.133 -10.806 0.971 1.00 96.38 118 VAL A N 1
ATOM 914 C CA . VAL A 1 118 ? -1.238 -11.139 1.370 1.00 96.38 118 VAL A CA 1
ATOM 915 C C . VAL A 1 118 ? -1.619 -12.481 0.733 1.00 96.38 118 VAL A C 1
ATOM 917 O O . VAL A 1 118 ? -2.381 -12.520 -0.234 1.00 96.38 118 VAL A O 1
ATOM 920 N N . PRO A 1 119 ? -1.081 -13.607 1.245 1.00 92.88 119 PRO A N 1
ATOM 921 C CA . PRO A 1 119 ? -1.317 -14.931 0.663 1.00 92.88 119 PRO A CA 1
ATOM 922 C C . PRO A 1 119 ? -2.752 -15.437 0.872 1.00 92.88 119 PRO A C 1
ATOM 924 O O . PRO A 1 119 ? -3.184 -16.370 0.199 1.00 92.88 119 PRO A O 1
ATOM 927 N N . ARG A 1 120 ? -3.491 -14.835 1.810 1.00 93.38 120 ARG A N 1
ATOM 928 C CA . ARG A 1 120 ? -4.919 -15.063 2.046 1.00 93.38 120 ARG A CA 1
ATOM 929 C C . ARG A 1 120 ? -5.593 -13.745 2.402 1.00 93.38 120 ARG A C 1
ATOM 931 O O . ARG A 1 120 ? -4.949 -12.873 2.983 1.00 93.38 120 ARG A O 1
ATOM 938 N N . ASP A 1 121 ? -6.881 -13.648 2.109 1.00 93.38 121 ASP A N 1
ATOM 939 C CA . ASP A 1 121 ? -7.672 -12.458 2.400 1.00 93.38 121 ASP A CA 1
ATOM 940 C C . ASP A 1 121 ? -7.756 -12.194 3.910 1.00 93.38 121 ASP A C 1
ATOM 942 O O . ASP A 1 121 ? -7.954 -13.104 4.719 1.00 93.38 121 ASP A O 1
ATOM 946 N N . ILE A 1 122 ? -7.608 -10.925 4.276 1.00 92.00 122 ILE A N 1
ATOM 947 C CA . ILE A 1 122 ? -7.717 -10.404 5.635 1.00 92.00 122 ILE A CA 1
ATOM 948 C C . ILE A 1 122 ? -9.039 -9.650 5.710 1.00 92.00 122 ILE A C 1
ATOM 950 O O . ILE A 1 122 ? -9.229 -8.628 5.050 1.00 92.00 122 ILE A O 1
ATOM 954 N N . ILE A 1 123 ? -9.963 -10.165 6.511 1.00 85.81 123 ILE A N 1
ATOM 955 C CA . ILE A 1 123 ? -11.305 -9.609 6.690 1.00 85.81 123 ILE A CA 1
ATOM 956 C C . ILE A 1 123 ? -11.569 -9.344 8.170 1.00 85.81 123 ILE A C 1
ATOM 958 O O . ILE A 1 123 ? -11.034 -10.030 9.042 1.00 85.81 123 ILE A O 1
ATOM 962 N N . GLY A 1 124 ? -12.419 -8.359 8.459 1.00 77.94 124 GLY A N 1
ATOM 963 C CA . GLY A 1 124 ? -12.823 -8.056 9.832 1.00 77.94 124 GLY A CA 1
ATOM 964 C C . GLY A 1 124 ? -11.660 -7.551 10.691 1.00 77.94 124 GLY A C 1
ATOM 965 O O . GLY A 1 124 ? -10.983 -6.600 10.309 1.00 77.94 124 GLY A O 1
ATOM 966 N N . GLU A 1 125 ? -11.458 -8.176 11.852 1.00 79.00 125 GLU A N 1
ATOM 967 C CA . GLU A 1 125 ? -10.495 -7.765 12.886 1.00 79.00 125 GLU A CA 1
ATOM 968 C C . GLU A 1 125 ? -9.288 -8.720 13.000 1.00 79.00 125 GLU A C 1
ATOM 970 O O . GLU A 1 125 ? -8.717 -8.874 14.079 1.00 79.00 125 GLU A O 1
ATOM 975 N N . ASP A 1 126 ? -8.872 -9.386 11.912 1.00 85.62 126 ASP A N 1
ATOM 976 C CA . ASP A 1 126 ? -7.691 -10.273 11.916 1.00 85.62 126 ASP A CA 1
ATOM 977 C C . ASP A 1 126 ? -6.371 -9.472 12.013 1.00 85.62 126 ASP A C 1
ATOM 979 O O . ASP A 1 126 ? -5.594 -9.344 11.061 1.00 85.62 126 ASP A O 1
ATOM 983 N N . ARG A 1 127 ? -6.120 -8.920 13.210 1.00 86.19 127 ARG A N 1
ATOM 984 C CA . ARG A 1 127 ? -4.936 -8.116 13.559 1.00 86.19 127 ARG A CA 1
ATOM 985 C C . ARG A 1 127 ? -3.650 -8.881 13.301 1.00 86.19 127 ARG A C 1
ATOM 987 O O . ARG A 1 127 ? -2.681 -8.325 12.795 1.00 86.19 127 ARG A O 1
ATOM 994 N N . LEU A 1 128 ? -3.638 -10.169 13.643 1.00 89.44 128 LEU A N 1
ATOM 995 C CA . LEU A 1 128 ? -2.449 -11.001 13.522 1.00 89.44 128 LEU A CA 1
ATOM 996 C C . LEU A 1 128 ? -2.037 -11.162 12.058 1.00 89.44 128 LEU A C 1
ATOM 998 O O . LEU A 1 128 ? -0.852 -11.033 11.749 1.00 89.44 128 LEU A O 1
ATOM 1002 N N . ALA A 1 129 ? -2.987 -11.433 11.159 1.00 90.50 129 ALA A N 1
ATOM 1003 C CA . ALA A 1 129 ? -2.688 -11.514 9.735 1.00 90.50 129 ALA A CA 1
ATOM 1004 C C . ALA A 1 129 ? -2.181 -10.174 9.195 1.00 90.50 129 ALA A C 1
ATOM 1006 O O . ALA A 1 129 ? -1.176 -10.148 8.486 1.00 90.50 129 ALA A O 1
ATOM 1007 N N . PHE A 1 130 ? -2.809 -9.066 9.593 1.00 91.25 130 PHE A N 1
ATOM 1008 C CA . PHE A 1 130 ? -2.413 -7.743 9.127 1.00 91.25 130 PHE A CA 1
ATOM 1009 C C . PHE A 1 130 ? -1.011 -7.331 9.608 1.00 91.25 130 PHE A C 1
ATOM 1011 O O . PHE A 1 130 ? -0.164 -6.947 8.799 1.00 91.25 130 PHE A O 1
ATOM 1018 N N . TYR A 1 131 ? -0.694 -7.509 10.895 1.00 90.38 131 TYR A N 1
ATOM 1019 C CA . TYR A 1 131 ? 0.651 -7.235 11.414 1.00 90.38 131 TYR A CA 1
ATOM 1020 C C . TYR A 1 131 ? 1.719 -8.141 10.786 1.00 90.38 131 TYR A C 1
ATOM 1022 O O . TYR A 1 131 ? 2.851 -7.699 10.572 1.00 90.38 131 TYR A O 1
ATOM 1030 N N . ARG A 1 132 ? 1.382 -9.391 10.438 1.00 92.94 132 ARG A N 1
ATOM 1031 C CA . ARG A 1 132 ? 2.285 -10.275 9.682 1.00 92.94 132 ARG A CA 1
ATOM 1032 C C . ARG A 1 132 ? 2.555 -9.743 8.280 1.00 92.94 132 ARG A C 1
ATOM 1034 O O . ARG A 1 132 ? 3.709 -9.760 7.868 1.00 92.94 132 ARG A O 1
ATOM 1041 N N . THR A 1 133 ? 1.544 -9.234 7.577 1.00 93.94 133 THR A N 1
ATOM 1042 C CA . THR A 1 133 ? 1.720 -8.586 6.268 1.00 93.94 133 THR A CA 1
ATOM 1043 C C . THR A 1 133 ? 2.664 -7.388 6.362 1.00 93.94 133 THR A C 1
ATOM 1045 O O . THR A 1 133 ? 3.621 -7.305 5.595 1.00 93.94 133 THR A O 1
ATOM 1048 N N . VAL A 1 134 ? 2.465 -6.502 7.343 1.00 91.00 134 VAL A N 1
ATOM 1049 C CA . VAL A 1 134 ? 3.341 -5.335 7.560 1.00 91.00 134 VAL A CA 1
ATOM 1050 C C . VAL A 1 134 ? 4.768 -5.756 7.923 1.00 91.00 134 VAL A C 1
ATOM 1052 O O . VAL A 1 134 ? 5.739 -5.205 7.406 1.00 91.00 134 VAL A O 1
ATOM 1055 N N . THR A 1 135 ? 4.914 -6.771 8.778 1.00 90.56 135 THR A N 1
ATOM 1056 C CA . THR A 1 135 ? 6.223 -7.326 9.155 1.00 90.56 135 THR A CA 1
ATOM 1057 C C . THR A 1 135 ? 6.938 -7.938 7.952 1.00 90.56 135 THR A C 1
ATOM 1059 O O . THR A 1 135 ? 8.120 -7.673 7.743 1.00 90.56 135 THR A O 1
ATOM 1062 N N . SER A 1 136 ? 6.216 -8.714 7.138 1.00 93.12 136 SER A N 1
ATOM 1063 C CA . SER A 1 136 ? 6.733 -9.310 5.905 1.00 93.12 136 SER A CA 1
ATOM 1064 C C . SER A 1 136 ? 7.202 -8.231 4.934 1.00 93.12 136 SER A C 1
ATOM 1066 O O . SER A 1 136 ? 8.301 -8.334 4.392 1.00 93.12 136 SER A O 1
ATOM 1068 N N . TRP A 1 137 ? 6.436 -7.147 4.781 1.00 92.81 137 TRP A N 1
ATOM 1069 C CA . TRP A 1 137 ? 6.866 -6.013 3.972 1.00 92.81 137 TRP A CA 1
ATOM 1070 C C . TRP A 1 137 ? 8.166 -5.400 4.499 1.00 92.81 137 TRP A C 1
ATOM 1072 O O . TRP A 1 137 ? 9.137 -5.321 3.755 1.00 92.81 137 TRP A O 1
ATOM 1082 N N . ASN A 1 138 ? 8.239 -5.064 5.789 1.00 88.50 138 ASN A N 1
ATOM 1083 C CA . ASN A 1 138 ? 9.439 -4.472 6.389 1.00 88.50 138 ASN A CA 1
ATOM 1084 C C . ASN A 1 138 ? 10.700 -5.333 6.210 1.00 88.50 138 ASN A C 1
ATOM 1086 O O . ASN A 1 138 ? 11.781 -4.795 5.985 1.00 88.50 138 ASN A O 1
ATOM 1090 N N . GLN A 1 139 ? 10.568 -6.658 6.306 1.00 90.25 139 GLN A N 1
ATOM 1091 C CA . GLN A 1 139 ? 11.685 -7.596 6.162 1.00 90.25 139 GLN A CA 1
ATOM 1092 C C . GLN A 1 139 ? 12.156 -7.769 4.714 1.00 90.25 139 GLN A C 1
ATOM 1094 O O . GLN A 1 139 ? 13.299 -8.160 4.502 1.00 90.25 139 GLN A O 1
ATOM 1099 N N . ASN A 1 140 ? 11.291 -7.494 3.735 1.00 91.06 140 ASN A N 1
ATOM 1100 C CA . ASN A 1 140 ? 11.547 -7.773 2.320 1.00 91.06 140 ASN A CA 1
ATOM 1101 C C . ASN A 1 140 ? 11.522 -6.517 1.435 1.00 91.06 140 ASN A C 1
ATOM 1103 O O . ASN A 1 140 ? 11.662 -6.635 0.221 1.00 91.06 140 ASN A O 1
ATOM 1107 N N . ARG A 1 141 ? 11.350 -5.319 2.010 1.00 87.50 141 ARG A N 1
ATOM 1108 C CA . ARG A 1 141 ? 11.116 -4.071 1.261 1.00 87.50 141 ARG A CA 1
ATOM 1109 C C . ARG A 1 141 ? 12.192 -3.756 0.221 1.00 87.50 141 ARG A C 1
ATOM 1111 O O . ARG A 1 141 ? 11.857 -3.241 -0.836 1.00 87.50 141 ARG A O 1
ATOM 1118 N N . ASP A 1 142 ? 13.447 -4.122 0.486 1.00 87.94 142 ASP A N 1
ATOM 1119 C CA . ASP A 1 142 ? 14.578 -3.875 -0.420 1.00 87.94 142 ASP A CA 1
ATOM 1120 C C . ASP A 1 142 ? 14.577 -4.820 -1.642 1.00 87.94 142 ASP A C 1
ATOM 1122 O O . ASP A 1 142 ? 15.328 -4.618 -2.594 1.00 87.94 142 ASP A O 1
ATOM 1126 N N . HIS A 1 143 ? 13.732 -5.858 -1.631 1.00 89.44 143 HIS A N 1
ATOM 1127 C CA . HIS A 1 143 ? 13.553 -6.803 -2.734 1.00 89.44 143 HIS A CA 1
ATOM 1128 C C . HIS A 1 143 ? 12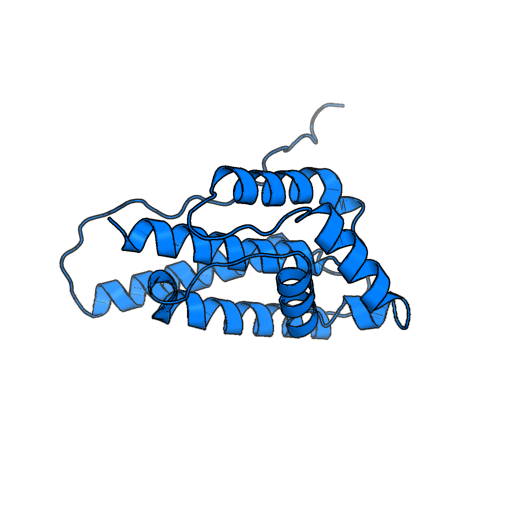.334 -6.488 -3.610 1.00 89.44 143 HIS A C 1
ATOM 1130 O O . HIS A 1 143 ? 12.200 -7.071 -4.687 1.00 89.44 143 HIS A O 1
ATOM 1136 N N . PHE A 1 144 ? 11.459 -5.578 -3.175 1.00 90.62 144 PHE A N 1
ATOM 1137 C CA . PHE A 1 144 ? 10.280 -5.188 -3.939 1.00 90.62 144 PHE A CA 1
ATOM 1138 C C . PHE A 1 144 ? 10.597 -4.106 -4.965 1.00 90.62 144 PHE A C 1
ATOM 1140 O O . PHE A 1 144 ? 11.266 -3.115 -4.682 1.00 90.62 144 PHE A O 1
ATOM 1147 N N . GLN A 1 145 ? 10.068 -4.299 -6.167 1.00 91.25 145 GLN A N 1
ATOM 1148 C CA . GLN A 1 145 ? 10.133 -3.351 -7.269 1.00 91.25 145 GLN A CA 1
ATOM 1149 C C . GLN A 1 145 ? 8.980 -2.341 -7.196 1.00 91.25 145 GLN A C 1
ATOM 1151 O O . GLN A 1 145 ? 9.145 -1.184 -7.585 1.00 91.25 145 GLN A O 1
ATOM 1156 N N . CYS A 1 146 ? 7.814 -2.739 -6.672 1.00 91.69 146 CYS A N 1
ATOM 1157 C CA . CYS A 1 146 ? 6.667 -1.850 -6.498 1.00 91.69 146 CYS A CA 1
ATOM 1158 C C . CYS A 1 146 ? 6.766 -1.108 -5.159 1.00 91.69 146 CYS A C 1
ATOM 1160 O O . CYS A 1 146 ? 6.078 -1.404 -4.182 1.00 91.69 146 CYS A O 1
ATOM 1162 N N . VAL A 1 147 ? 7.630 -0.094 -5.127 1.00 86.69 147 VAL A N 1
ATOM 1163 C CA . VAL A 1 147 ? 7.985 0.661 -3.912 1.00 86.69 147 VAL A CA 1
ATOM 1164 C C . VAL A 1 147 ? 6.794 1.327 -3.204 1.00 86.69 147 VAL A C 1
ATOM 1166 O O . VAL A 1 147 ? 6.826 1.530 -1.991 1.00 86.69 147 VAL A O 1
ATOM 1169 N N . VAL A 1 148 ? 5.712 1.619 -3.933 1.00 92.00 148 VAL A N 1
ATOM 1170 C CA . VAL A 1 148 ? 4.495 2.265 -3.404 1.00 92.00 148 VAL A CA 1
ATOM 1171 C C . VAL A 1 148 ? 3.663 1.330 -2.514 1.00 92.00 148 VAL A C 1
ATOM 1173 O O . VAL A 1 148 ? 2.865 1.810 -1.706 1.00 92.00 148 VAL A O 1
ATOM 1176 N N . ILE A 1 149 ? 3.892 0.009 -2.572 1.00 94.12 149 ILE A N 1
ATOM 1177 C CA . ILE A 1 149 ? 3.220 -0.978 -1.707 1.00 94.12 149 ILE A CA 1
ATOM 1178 C C . ILE A 1 149 ? 3.313 -0.581 -0.230 1.00 94.12 149 ILE A C 1
ATOM 1180 O O . ILE A 1 149 ? 2.316 -0.652 0.488 1.00 94.12 149 ILE A O 1
ATOM 1184 N N . GLY A 1 150 ? 4.486 -0.134 0.224 1.00 91.44 150 GLY A N 1
ATOM 1185 C CA . GLY A 1 150 ? 4.698 0.215 1.627 1.00 91.44 150 GLY A CA 1
ATOM 1186 C C . GLY A 1 150 ? 3.820 1.370 2.098 1.00 91.44 150 GLY A C 1
ATOM 1187 O O . GLY A 1 150 ? 3.223 1.308 3.171 1.00 91.44 150 GLY A O 1
ATOM 1188 N N . SER A 1 151 ? 3.691 2.411 1.279 1.00 92.00 151 SER A N 1
ATOM 1189 C CA . SER A 1 151 ? 2.892 3.586 1.626 1.00 92.00 151 SER A CA 1
ATOM 1190 C C . SER A 1 151 ? 1.396 3.287 1.578 1.00 92.00 151 SER A C 1
ATOM 1192 O O . SER A 1 151 ? 0.653 3.756 2.435 1.00 92.00 151 SER A O 1
ATOM 1194 N N . VAL A 1 152 ? 0.944 2.433 0.653 1.00 94.25 152 VAL A N 1
ATOM 1195 C CA . VAL A 1 152 ? -0.443 1.937 0.667 1.00 94.25 152 VAL A CA 1
ATOM 1196 C C . VAL A 1 152 ? -0.709 1.087 1.909 1.00 94.25 152 VAL A C 1
ATOM 1198 O O . VAL A 1 152 ? -1.759 1.236 2.536 1.00 94.25 152 VAL A O 1
ATOM 1201 N N . LEU A 1 153 ? 0.239 0.240 2.325 1.00 93.12 153 LEU A N 1
ATOM 1202 C CA . LEU A 1 153 ? 0.123 -0.506 3.580 1.00 93.12 153 LEU A CA 1
ATOM 1203 C C . LEU A 1 153 ? 0.053 0.420 4.802 1.00 93.12 153 LEU A C 1
ATOM 1205 O O . LEU A 1 153 ? -0.707 0.117 5.717 1.00 93.12 153 LEU A O 1
ATOM 1209 N N . ALA A 1 154 ? 0.756 1.557 4.807 1.00 91.06 154 ALA A N 1
ATOM 1210 C CA . ALA A 1 154 ? 0.643 2.563 5.867 1.00 91.06 154 ALA A CA 1
ATOM 1211 C C . ALA A 1 154 ? -0.771 3.165 5.945 1.00 91.06 154 ALA A C 1
ATOM 1213 O O . ALA A 1 154 ? -1.365 3.223 7.020 1.00 91.06 154 ALA A O 1
ATOM 1214 N N . VAL A 1 155 ? -1.359 3.522 4.797 1.00 91.88 155 VAL A N 1
ATOM 1215 C CA . VAL A 1 155 ? -2.752 3.997 4.721 1.00 91.88 155 VAL A CA 1
ATOM 1216 C C . VAL A 1 155 ? -3.729 2.925 5.216 1.00 91.88 155 VAL A C 1
ATOM 1218 O O . VAL A 1 155 ? -4.644 3.219 5.987 1.00 91.88 155 VAL A O 1
ATOM 1221 N N . LYS A 1 156 ? -3.523 1.660 4.830 1.00 91.75 156 LYS A N 1
ATOM 1222 C CA . LYS A 1 156 ? -4.342 0.537 5.314 1.00 91.75 156 LYS A CA 1
ATOM 1223 C C . LYS A 1 156 ? -4.177 0.293 6.807 1.00 91.75 156 LYS A C 1
ATOM 1225 O O . LYS A 1 156 ? -5.158 -0.030 7.466 1.00 91.75 156 LYS A O 1
ATOM 1230 N N . PHE A 1 157 ? -2.972 0.465 7.336 1.00 89.44 157 PHE A N 1
ATOM 1231 C CA . PHE A 1 157 ? -2.700 0.335 8.761 1.00 89.44 157 PHE A CA 1
ATOM 1232 C C . PHE A 1 157 ? -3.429 1.408 9.555 1.00 89.44 157 PHE A C 1
ATOM 1234 O O . PHE A 1 157 ? -4.130 1.089 10.511 1.00 89.44 157 PHE A O 1
ATOM 1241 N N . PHE A 1 158 ? -3.361 2.655 9.092 1.00 88.50 158 PHE A N 1
ATOM 1242 C CA . PHE A 1 158 ? -4.124 3.748 9.675 1.00 88.50 158 PHE A CA 1
ATOM 1243 C C . PHE A 1 158 ? -5.636 3.458 9.667 1.00 88.50 158 PHE A C 1
ATOM 1245 O O . PHE A 1 158 ? -6.292 3.594 10.696 1.00 88.50 158 PHE A O 1
ATOM 1252 N N . HIS A 1 159 ? -6.190 2.976 8.545 1.00 89.25 159 HIS A N 1
ATOM 1253 C CA . HIS A 1 159 ? -7.607 2.578 8.463 1.00 89.25 159 HIS A CA 1
ATOM 1254 C C . HIS A 1 159 ? -7.969 1.485 9.467 1.00 89.25 159 HIS A C 1
ATOM 1256 O O . HIS A 1 159 ? -8.985 1.584 10.157 1.00 89.25 159 HIS A O 1
ATOM 1262 N N . PHE A 1 160 ? -7.131 0.457 9.555 1.00 88.06 160 PHE A N 1
ATOM 1263 C CA . PHE A 1 160 ? -7.339 -0.672 10.447 1.00 88.06 160 PHE A CA 1
ATOM 1264 C C . PHE A 1 160 ? -7.377 -0.244 11.921 1.00 88.06 160 PHE A C 1
ATOM 1266 O O . PHE A 1 160 ? -8.323 -0.579 12.635 1.00 88.06 160 PHE A O 1
ATOM 1273 N N . GLU A 1 161 ? -6.402 0.558 12.354 1.00 85.56 161 GLU A N 1
ATOM 1274 C CA . GLU A 1 161 ? -6.336 1.090 13.719 1.00 85.56 161 GLU A CA 1
ATOM 1275 C C . GLU A 1 161 ? -7.520 2.021 14.021 1.00 85.56 161 GLU A C 1
ATOM 1277 O O . GLU A 1 161 ? -8.145 1.892 15.076 1.00 85.56 161 GLU A O 1
ATOM 1282 N N . LYS A 1 162 ? -7.911 2.895 13.078 1.00 82.94 162 LYS A N 1
ATOM 1283 C CA . LYS A 1 162 ? -9.063 3.791 13.281 1.00 82.94 162 LYS A CA 1
ATOM 1284 C C . LYS A 1 162 ? -10.369 3.029 13.476 1.00 82.94 162 LYS A C 1
ATOM 1286 O O . LYS A 1 162 ? -11.197 3.411 14.301 1.00 82.94 162 LYS A O 1
ATOM 1291 N N . ARG A 1 163 ? -10.557 1.943 12.723 1.00 82.69 163 ARG A N 1
ATOM 1292 C CA . ARG A 1 163 ? -11.731 1.076 12.860 1.00 82.69 163 ARG A CA 1
ATOM 1293 C C . ARG A 1 163 ? -11.771 0.420 14.236 1.00 82.69 163 ARG A C 1
ATOM 1295 O O . ARG A 1 163 ? -12.817 0.423 14.871 1.00 82.69 163 ARG A O 1
ATOM 1302 N N . ILE A 1 164 ? -10.639 -0.113 14.685 1.00 79.50 164 ILE A N 1
ATOM 1303 C CA . ILE A 1 164 ? -10.512 -0.737 16.004 1.00 79.50 164 ILE A CA 1
ATOM 1304 C C . ILE A 1 164 ? -10.799 0.265 17.128 1.00 79.50 164 ILE A C 1
ATOM 1306 O O . ILE A 1 164 ? -11.451 -0.091 18.108 1.00 79.50 164 ILE A O 1
ATOM 1310 N N . ALA A 1 165 ? -10.305 1.499 17.004 1.00 76.56 165 ALA A N 1
ATOM 1311 C CA . ALA A 1 165 ? -10.529 2.543 17.996 1.00 76.56 165 ALA A CA 1
ATOM 1312 C C . ALA A 1 165 ? -12.009 2.952 18.072 1.00 76.56 165 ALA A C 1
ATOM 1314 O O . ALA A 1 165 ? -12.546 3.061 19.165 1.00 76.56 165 ALA A O 1
ATOM 1315 N N . GLY A 1 166 ? -12.690 3.095 16.928 1.00 67.06 166 GLY A N 1
ATOM 1316 C CA . GLY A 1 166 ? -14.107 3.480 16.870 1.00 67.06 166 GLY A CA 1
ATOM 1317 C C . GLY A 1 166 ? -15.117 2.398 17.283 1.00 67.06 166 GLY A C 1
ATOM 1318 O O . GLY A 1 166 ? -16.316 2.657 17.244 1.00 67.06 166 GLY A O 1
ATOM 1319 N N . GLN A 1 167 ? -14.666 1.187 17.625 1.00 57.00 167 GLN A N 1
ATOM 1320 C CA . GLN A 1 167 ? -15.512 0.100 18.142 1.00 57.00 167 GLN A CA 1
ATOM 1321 C C . GLN A 1 167 ? -15.528 0.012 19.681 1.00 57.00 167 GLN A C 1
ATOM 1323 O O . GLN A 1 167 ? -16.265 -0.819 20.215 1.00 57.00 167 GLN A O 1
ATOM 1328 N N . LYS A 1 168 ? -14.702 0.803 20.379 1.00 48.06 168 LYS A N 1
ATOM 1329 C CA . LYS A 1 168 ? -14.695 0.908 21.847 1.00 48.06 168 LYS A CA 1
ATOM 1330 C C . LYS A 1 168 ? -15.702 1.944 22.330 1.00 48.06 168 LYS A C 1
ATOM 1332 O O . LYS A 1 168 ? -16.262 1.706 23.422 1.00 48.06 168 LYS A O 1
#

Sequence (168 aa):
MKEFFDKNAYFPSLPSDSGLKSDQTGDVELIAYEREQLRLQCTFILPFPSNGNIEASRQTVALLMLQGEQIIQSGAHIPFALSAASLASDVRRCDCLGPAALGFYYEQQLMAECRFLVPRDIIGEDRLAFYRTVTSWNQNRDHFQCVVIGSVLAVKFFHFEKRIAGQK

pLDDT: mean 79.78, std 18.49, range [31.81, 98.19]

Secondary structure (DSSP, 8-state):
---------PPPPPPP-------HHHHHHHHHHHHHHHHHHHHHHS---TTS-HHHHHHHHHHHHHHHHHHHHHGGGSPPEE-HHHHHHHHHHH-SSHHHHHGGGHHHHHHHHHHHH-SS-EETT-HHHHHHHHHHHHHHGGG-S-TTHHHHHHHHHHHHHHHHHTT-

Foldseek 3Di:
DDDDDPPDPDLDDDDADDDDPDDVVVLVVVLVVQLVSLLVQLLVLQDPDPPDPVVQVVQLSVQLSVLLNCCSVQLLPDFDKDALVVLLVSLVRRHSDQCVVPPPCSSVLSSVLSCQLHVDMDGDLPVVSLVSSLVSCVVCVVVRSSSSSNSSSSSSVSSNSSNVSVVD

Radius of gyration: 16.71 Å; chains: 1; bounding box: 52×38×46 Å